Protein AF-T2JRE7-F1 (afdb_monomer_lite)

pLDDT: mean 75.27, std 21.72, range [33.31, 98.12]

Secondary structure (DSSP, 8-state):
--S--TT-EEEEE---HHHHHPBPPPP----TT-----------SS-SS--SS---BSSTTTHHHHHHTTHHHHHHHHHHHHHHHT-EEEEE--TTTTTB-TTT--B----TT--EEE-TTT--EEEHHHHHHHHHHHTHHHHHH-PPPP--

Sequence (152 aa):
MALVQSNDLVVYEALKIRNLVRNAPPLSTADPAGFEIQQERGSAFHALNSIQGGSAVKNRKLGLSISDASWYQFTQWLNYFSKIYRIICVAVPPHFTTQDCSVCSTRVQKSLSTRTHQCPNCKTVLDRDHNAAINILKKRFSAVLGVSPMSD

Foldseek 3Di:
DPPDAQAAEAFEAPDPLCLQQDFDDQDPPPPVVDDDDDDDDDDDPDDPDDPDRGGQGPNNPCNVVSVVVVVVVVVVVVVVVCVVRVYHYFYFHQPQLLQQALPQRDGHDDDPPDQWDADPPPRDIDGSVVSSVSSSVVRRCCRVPVDDPDDD

Radius of gyration: 21.12 Å; chains: 1; bounding box: 48×66×31 Å

InterPro domains:
  IPR010095 Cas12f1-like, TNB domain [PF07282] (71-136)

Structure (mmCIF, N/CA/C/O backbone):
data_AF-T2JRE7-F1
#
_entry.id   AF-T2JRE7-F1
#
loop_
_atom_site.group_PDB
_atom_site.id
_atom_site.type_symbol
_atom_site.label_atom_id
_atom_site.label_alt_id
_atom_site.label_comp_id
_atom_site.label_asym_id
_atom_site.label_entity_id
_atom_site.label_seq_id
_atom_site.pdbx_PDB_ins_code
_atom_site.Cartn_x
_atom_site.Cartn_y
_atom_site.Cartn_z
_atom_site.occupancy
_atom_site.B_iso_or_equiv
_atom_site.auth_seq_id
_atom_site.auth_comp_id
_atom_site.auth_asym_id
_atom_site.auth_atom_id
_atom_site.pdbx_PDB_model_num
ATOM 1 N N . MET A 1 1 ? 15.141 -19.609 2.033 1.00 43.09 1 MET A N 1
ATOM 2 C CA . MET A 1 1 ? 13.978 -18.783 1.637 1.00 43.09 1 MET A CA 1
ATOM 3 C C . MET A 1 1 ? 14.283 -18.151 0.289 1.00 43.09 1 MET A C 1
ATOM 5 O O . MET A 1 1 ? 15.061 -17.210 0.249 1.00 43.09 1 MET A O 1
ATOM 9 N N . ALA A 1 2 ? 13.757 -18.692 -0.810 1.00 46.72 2 ALA A N 1
ATOM 10 C CA . ALA A 1 2 ? 13.829 -18.011 -2.103 1.00 46.72 2 ALA A CA 1
ATOM 11 C C . ALA A 1 2 ? 12.644 -17.040 -2.160 1.00 46.72 2 ALA A C 1
ATOM 13 O O . ALA A 1 2 ? 11.502 -17.481 -2.115 1.00 46.72 2 ALA A O 1
ATOM 14 N N . LEU A 1 3 ? 12.920 -15.735 -2.124 1.00 64.75 3 LEU A N 1
ATOM 15 C CA . LEU A 1 3 ? 11.893 -14.705 -1.932 1.00 64.75 3 LEU A CA 1
ATOM 16 C C . LEU A 1 3 ? 11.024 -14.471 -3.174 1.00 64.75 3 LEU A C 1
ATOM 18 O O . LEU A 1 3 ? 9.923 -13.965 -3.012 1.00 64.75 3 LEU A O 1
ATOM 22 N N . VAL A 1 4 ? 11.486 -14.855 -4.369 1.00 58.03 4 VAL A N 1
ATOM 23 C CA . VAL A 1 4 ? 10.722 -14.829 -5.625 1.00 58.03 4 VAL A CA 1
ATOM 24 C C . VAL A 1 4 ? 11.365 -15.830 -6.603 1.00 58.03 4 VAL A C 1
ATOM 26 O O . VAL A 1 4 ? 12.589 -15.825 -6.755 1.00 58.03 4 VAL A O 1
ATOM 29 N N . GLN A 1 5 ? 10.584 -16.707 -7.230 1.00 60.62 5 GLN A N 1
ATOM 30 C CA . GLN A 1 5 ? 11.003 -17.647 -8.276 1.00 60.62 5 GLN A CA 1
ATOM 31 C C . GLN A 1 5 ? 10.647 -17.121 -9.679 1.00 60.62 5 GLN A C 1
ATOM 33 O O . GLN A 1 5 ? 9.927 -16.134 -9.848 1.00 60.62 5 GLN A O 1
ATOM 38 N N . SER A 1 6 ? 11.168 -17.775 -10.720 1.00 60.12 6 SER A N 1
ATOM 39 C CA . SER A 1 6 ? 10.746 -17.516 -12.098 1.00 60.12 6 SER A CA 1
ATOM 40 C C . SER A 1 6 ? 9.241 -17.781 -12.249 1.00 60.12 6 SER A C 1
ATOM 42 O O . SER A 1 6 ? 8.752 -18.822 -11.816 1.00 60.12 6 SER A O 1
ATOM 44 N N . ASN A 1 7 ? 8.525 -16.861 -12.909 1.00 65.31 7 ASN A N 1
ATOM 45 C CA . ASN A 1 7 ? 7.063 -16.851 -13.120 1.00 65.31 7 ASN A CA 1
ATOM 46 C C . ASN A 1 7 ? 6.190 -16.350 -11.955 1.00 65.31 7 ASN A C 1
ATOM 48 O O . ASN A 1 7 ? 4.965 -16.476 -12.020 1.00 65.31 7 ASN A O 1
ATOM 52 N N . ASP A 1 8 ? 6.774 -15.733 -10.931 1.00 79.75 8 ASP A N 1
ATOM 53 C CA . ASP A 1 8 ? 5.979 -15.083 -9.891 1.00 79.75 8 ASP A CA 1
ATOM 54 C C . ASP A 1 8 ? 5.246 -13.831 -10.400 1.00 79.75 8 ASP A C 1
ATOM 56 O O . ASP A 1 8 ? 5.641 -13.172 -11.369 1.00 79.75 8 ASP A O 1
ATOM 60 N N . LEU A 1 9 ? 4.152 -13.495 -9.713 1.00 87.00 9 LEU A N 1
ATOM 61 C CA . LEU A 1 9 ? 3.374 -12.281 -9.932 1.00 87.00 9 LEU A CA 1
ATOM 62 C C . LEU A 1 9 ? 3.581 -11.319 -8.765 1.00 87.00 9 LEU A C 1
ATOM 64 O O . LEU A 1 9 ? 3.244 -11.626 -7.622 1.00 87.00 9 LEU A O 1
ATOM 68 N N . VAL A 1 10 ? 4.011 -10.104 -9.081 1.00 91.25 10 VAL A N 1
ATOM 69 C CA . VAL A 1 10 ? 4.092 -8.994 -8.135 1.00 91.25 10 VAL A CA 1
ATOM 70 C C . VAL A 1 10 ? 3.044 -7.953 -8.499 1.00 91.25 10 VAL A C 1
ATOM 72 O O . VAL A 1 10 ? 3.018 -7.430 -9.612 1.00 91.25 10 VAL A O 1
ATOM 75 N N . VAL A 1 11 ? 2.173 -7.628 -7.548 1.00 93.00 11 VAL A N 1
ATOM 76 C CA . VAL A 1 11 ? 1.158 -6.582 -7.708 1.00 93.00 11 VAL A CA 1
ATOM 77 C C . VAL A 1 11 ? 1.482 -5.452 -6.747 1.00 93.00 11 VAL A C 1
ATOM 79 O O . VAL A 1 11 ? 1.712 -5.695 -5.564 1.00 93.00 11 VAL A O 1
ATOM 82 N N . TYR A 1 12 ? 1.515 -4.221 -7.245 1.00 92.62 12 TYR A N 1
ATOM 83 C CA . TYR A 1 12 ? 1.880 -3.059 -6.441 1.00 92.62 12 TYR A CA 1
ATOM 84 C C . TYR A 1 12 ? 1.027 -1.838 -6.780 1.00 92.62 12 TYR A C 1
ATOM 86 O O . TYR A 1 12 ? 0.444 -1.724 -7.858 1.00 92.62 12 TYR A O 1
ATOM 94 N N . GLU A 1 13 ? 0.961 -0.893 -5.849 1.00 92.06 13 GLU A N 1
ATOM 95 C CA . GLU A 1 13 ? 0.227 0.352 -6.045 1.00 92.06 13 GLU A CA 1
ATOM 96 C C . GLU A 1 13 ? 0.968 1.329 -6.959 1.00 92.06 13 GLU A C 1
ATOM 98 O O . GLU A 1 13 ? 2.111 1.715 -6.708 1.00 92.06 13 GLU A O 1
ATOM 103 N N . ALA A 1 14 ? 0.271 1.826 -7.978 1.00 89.12 14 ALA A N 1
ATOM 104 C CA . ALA A 1 14 ? 0.732 2.894 -8.854 1.00 89.12 14 ALA A CA 1
ATOM 105 C C . ALA A 1 14 ? 0.641 4.263 -8.153 1.00 89.12 14 ALA A C 1
ATOM 107 O O . ALA A 1 14 ? -0.139 5.143 -8.537 1.00 89.12 14 ALA A O 1
ATOM 108 N N . LEU A 1 15 ? 1.423 4.453 -7.088 1.00 85.62 15 LEU A N 1
ATOM 109 C CA . LEU A 1 15 ? 1.497 5.725 -6.379 1.00 85.62 15 LEU A CA 1
ATOM 110 C C . LEU A 1 15 ? 2.057 6.808 -7.308 1.00 85.62 15 LEU A C 1
ATOM 112 O O . LEU A 1 15 ? 3.121 6.665 -7.912 1.00 85.62 15 LEU A O 1
ATOM 116 N N . LYS A 1 16 ? 1.372 7.954 -7.378 1.00 82.88 16 LYS A N 1
ATOM 117 C CA . LYS A 1 16 ? 1.851 9.138 -8.107 1.00 82.88 16 LYS A CA 1
ATOM 118 C C . LYS A 1 16 ? 2.944 9.853 -7.301 1.00 82.88 16 LYS A C 1
ATOM 120 O O . LYS A 1 16 ? 2.780 11.012 -6.937 1.00 82.88 16 LYS A O 1
ATOM 125 N N . ILE A 1 17 ? 4.059 9.170 -7.025 1.00 77.00 17 ILE A N 1
ATOM 126 C CA . ILE A 1 17 ? 5.128 9.602 -6.098 1.00 77.00 17 ILE A CA 1
ATOM 127 C C . ILE A 1 17 ? 5.676 10.982 -6.465 1.00 77.00 17 ILE A C 1
ATOM 129 O O . ILE A 1 17 ? 5.834 11.837 -5.596 1.00 77.00 17 ILE A O 1
ATOM 133 N N . ARG A 1 18 ? 5.848 11.261 -7.765 1.00 71.12 18 ARG A N 1
ATOM 134 C CA . ARG A 1 18 ? 6.259 12.591 -8.242 1.00 71.12 18 ARG A CA 1
ATOM 135 C C . ARG A 1 18 ? 5.311 13.697 -7.764 1.00 71.12 18 ARG A C 1
ATOM 137 O O . ARG A 1 18 ? 5.765 14.788 -7.470 1.00 71.12 18 ARG A O 1
ATOM 144 N N . ASN A 1 19 ? 4.013 13.438 -7.639 1.00 72.44 19 ASN A N 1
ATOM 145 C CA . ASN A 1 19 ? 3.050 14.434 -7.160 1.00 72.44 19 ASN A CA 1
ATOM 146 C C . ASN A 1 19 ? 3.073 14.612 -5.633 1.00 72.44 19 ASN A C 1
ATOM 148 O O . ASN A 1 19 ? 2.545 15.612 -5.152 1.00 72.44 19 ASN A O 1
ATOM 152 N N . LEU A 1 20 ? 3.671 13.673 -4.890 1.00 72.94 20 LEU A N 1
ATOM 153 C CA . LEU A 1 20 ? 3.754 13.694 -3.426 1.00 72.94 20 LEU A CA 1
ATOM 154 C C . LEU A 1 20 ? 4.970 14.479 -2.911 1.00 72.94 20 LEU A C 1
ATOM 156 O O . LEU A 1 20 ? 4.893 15.063 -1.833 1.00 72.94 20 LEU A O 1
ATOM 160 N N . VAL A 1 21 ? 6.058 14.510 -3.690 1.00 69.38 21 VAL A N 1
ATOM 161 C CA . VAL A 1 21 ? 7.346 15.134 -3.312 1.00 69.38 21 VAL A CA 1
ATOM 162 C C . VAL A 1 21 ? 7.677 16.365 -4.168 1.00 69.38 21 VAL A C 1
ATOM 164 O O . VAL A 1 21 ? 8.664 17.046 -3.926 1.00 69.38 21 VAL A O 1
ATOM 167 N N . ARG A 1 22 ? 6.854 16.702 -5.173 1.00 62.09 22 ARG A N 1
ATOM 168 C CA . ARG A 1 22 ? 7.084 17.898 -5.996 1.00 62.09 22 ARG A CA 1
ATOM 169 C C . ARG A 1 22 ? 7.127 19.154 -5.132 1.00 62.09 22 ARG A C 1
ATOM 171 O O . ARG A 1 22 ? 6.181 19.461 -4.399 1.00 62.09 22 ARG A O 1
ATOM 178 N N . ASN A 1 23 ? 8.212 19.886 -5.320 1.00 56.28 23 ASN A N 1
ATOM 179 C CA . ASN A 1 23 ? 8.358 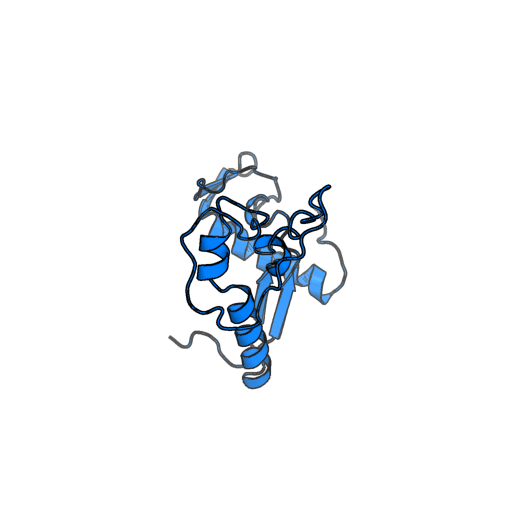21.268 -4.922 1.00 56.28 23 ASN A CA 1
ATOM 180 C C . ASN A 1 23 ? 7.236 22.102 -5.549 1.00 56.28 23 ASN A C 1
ATOM 182 O O . ASN A 1 23 ? 6.893 21.932 -6.724 1.00 56.28 23 ASN A O 1
ATOM 186 N N . ALA A 1 24 ? 6.642 22.984 -4.753 1.00 50.72 24 ALA A N 1
ATOM 187 C CA . ALA A 1 24 ? 5.828 24.071 -5.250 1.00 50.72 24 ALA A CA 1
ATOM 188 C C . ALA A 1 24 ? 6.663 24.848 -6.275 1.00 50.72 24 ALA A C 1
ATOM 190 O O . ALA A 1 24 ? 7.881 24.965 -6.089 1.00 50.72 24 ALA A O 1
ATOM 191 N N . PRO A 1 25 ? 6.039 25.366 -7.347 1.00 53.25 25 PRO A N 1
ATOM 192 C CA . PRO A 1 25 ? 6.709 26.336 -8.195 1.00 53.25 25 PRO A CA 1
ATOM 193 C C . PRO A 1 25 ? 7.338 27.412 -7.300 1.00 53.25 25 PRO A C 1
ATOM 195 O O . PRO A 1 25 ? 6.722 27.763 -6.283 1.00 53.25 25 PRO A O 1
ATOM 198 N N . PRO A 1 26 ? 8.548 27.903 -7.616 1.00 53.78 26 PRO A N 1
ATOM 199 C CA . PRO A 1 26 ? 9.060 29.075 -6.924 1.00 53.78 26 PRO A CA 1
ATOM 200 C C . PRO A 1 26 ? 7.976 30.156 -6.980 1.00 53.78 26 PRO A C 1
ATOM 202 O O . PRO A 1 26 ? 7.331 30.336 -8.017 1.00 53.78 26 PRO A O 1
ATOM 205 N N . LEU A 1 27 ? 7.721 30.821 -5.849 1.00 51.41 27 LEU A N 1
ATOM 206 C CA . LEU A 1 27 ? 6.921 32.044 -5.872 1.00 51.41 27 LEU A CA 1
ATOM 207 C C . LEU A 1 27 ? 7.554 32.952 -6.928 1.00 51.41 27 LEU A C 1
ATOM 209 O O . LEU A 1 27 ? 8.782 33.010 -6.999 1.00 51.41 27 LEU A O 1
ATOM 213 N N . SER A 1 28 ? 6.750 33.599 -7.777 1.00 49.19 28 SER A N 1
ATOM 214 C CA . SER A 1 28 ? 7.307 34.528 -8.758 1.00 49.19 28 SER A CA 1
ATOM 215 C C . SER A 1 28 ? 8.136 35.554 -7.997 1.00 49.19 28 SER A C 1
ATOM 217 O O . SER A 1 28 ? 7.585 36.338 -7.226 1.00 49.19 28 SER A O 1
ATOM 219 N N . THR A 1 29 ? 9.447 35.559 -8.208 1.00 49.66 29 THR A N 1
ATOM 220 C CA . THR A 1 29 ? 10.368 36.560 -7.662 1.00 49.66 29 THR A CA 1
ATOM 221 C C . THR A 1 29 ? 10.245 37.873 -8.430 1.00 49.66 29 THR A C 1
ATOM 223 O O . THR A 1 29 ? 11.234 38.573 -8.612 1.00 49.66 29 THR A O 1
ATOM 226 N N . ALA A 1 30 ? 9.046 38.192 -8.933 1.00 46.84 30 ALA A N 1
ATOM 227 C CA . ALA A 1 30 ? 8.742 39.500 -9.477 1.00 46.84 30 ALA A CA 1
ATOM 228 C C . ALA A 1 30 ? 8.736 40.472 -8.297 1.00 46.84 30 ALA A C 1
ATOM 230 O O . ALA A 1 30 ? 7.706 40.753 -7.689 1.00 46.84 30 ALA A O 1
ATOM 231 N N . ASP A 1 31 ? 9.935 40.900 -7.930 1.00 45.06 31 ASP A N 1
ATOM 232 C CA . ASP A 1 31 ? 10.155 42.075 -7.124 1.00 45.06 31 ASP A CA 1
ATOM 233 C C . ASP A 1 31 ? 9.569 43.252 -7.923 1.00 45.06 31 ASP A C 1
ATOM 235 O O . ASP A 1 31 ? 9.982 43.453 -9.072 1.00 45.06 31 ASP A O 1
ATOM 239 N N . PRO A 1 32 ? 8.598 44.026 -7.403 1.00 50.12 32 PRO A N 1
ATOM 240 C CA . PRO A 1 32 ? 8.083 45.203 -8.108 1.00 50.12 32 PRO A CA 1
ATOM 241 C C . PRO A 1 32 ? 9.172 46.258 -8.393 1.00 50.12 32 PRO A C 1
ATOM 243 O O . PRO A 1 32 ? 8.904 47.222 -9.105 1.00 50.12 32 PRO A O 1
ATOM 246 N N . ALA A 1 33 ? 10.391 46.068 -7.870 1.00 53.72 33 ALA A N 1
ATOM 247 C CA . ALA A 1 33 ? 11.561 46.918 -8.070 1.00 53.72 33 ALA A CA 1
ATOM 248 C C . ALA A 1 33 ? 12.611 46.386 -9.077 1.00 53.72 33 ALA A C 1
ATOM 250 O O . ALA A 1 33 ? 13.587 47.085 -9.338 1.00 53.72 33 ALA A O 1
ATOM 251 N N . GLY A 1 34 ? 12.429 45.203 -9.681 1.00 41.72 34 GLY A N 1
ATOM 252 C CA . GLY A 1 34 ? 13.207 44.789 -10.860 1.00 41.72 34 GLY A CA 1
ATOM 253 C C . GLY A 1 34 ? 14.707 44.521 -10.657 1.00 41.72 34 GLY A C 1
ATOM 254 O O . GLY A 1 34 ? 15.499 44.906 -11.515 1.00 41.72 34 GLY A O 1
ATOM 255 N N . PHE A 1 35 ? 15.119 43.841 -9.581 1.00 46.06 35 PHE A N 1
ATOM 256 C CA . PHE A 1 35 ? 16.505 43.368 -9.446 1.00 46.06 35 PHE A CA 1
ATOM 257 C C . PHE A 1 35 ? 16.614 41.848 -9.660 1.00 46.06 35 PHE A C 1
ATOM 259 O O . PHE A 1 35 ? 16.032 41.049 -8.929 1.00 46.06 35 PHE A O 1
ATOM 266 N N . GLU A 1 36 ? 17.350 41.445 -10.697 1.00 40.66 36 GLU A N 1
ATOM 267 C CA . GLU A 1 36 ? 17.463 40.062 -11.169 1.00 40.66 36 GLU A CA 1
ATOM 268 C C . GLU A 1 36 ? 18.619 39.338 -10.448 1.00 40.66 36 GLU A C 1
ATOM 270 O O . GLU A 1 36 ? 19.793 39.588 -10.716 1.00 40.66 36 GLU A O 1
ATOM 275 N N . ILE A 1 37 ? 18.312 38.437 -9.505 1.00 41.41 37 ILE A N 1
ATOM 276 C CA . ILE A 1 37 ? 19.336 37.597 -8.857 1.00 41.41 37 ILE A CA 1
ATOM 277 C C . ILE A 1 37 ? 19.655 36.415 -9.783 1.00 41.41 37 ILE A C 1
ATOM 279 O O . ILE A 1 37 ? 18.849 35.496 -9.941 1.00 41.41 37 ILE A O 1
ATOM 283 N N . GLN A 1 38 ? 20.846 36.423 -10.387 1.00 37.06 38 GLN A N 1
ATOM 284 C CA . GLN A 1 38 ? 21.360 35.311 -11.189 1.00 37.06 38 GLN A CA 1
ATOM 285 C C . GLN A 1 38 ? 21.641 34.091 -10.298 1.00 37.06 38 GLN A C 1
ATOM 287 O O . GLN A 1 38 ? 22.552 34.092 -9.474 1.00 37.06 38 GLN A O 1
ATOM 292 N N . GLN A 1 39 ? 20.849 33.031 -10.461 1.00 41.84 39 GLN A N 1
ATOM 293 C CA . GLN A 1 39 ? 21.055 31.759 -9.772 1.00 41.84 39 GLN A CA 1
ATOM 294 C C . GLN A 1 39 ? 22.077 30.913 -10.547 1.00 41.84 39 GLN A C 1
ATOM 296 O O . GLN A 1 39 ? 21.751 30.310 -11.573 1.00 41.84 39 GLN A O 1
ATOM 301 N N . GLU A 1 40 ? 23.325 30.871 -10.073 1.00 35.28 40 GLU A N 1
ATOM 302 C CA . GLU A 1 40 ? 24.358 30.019 -10.664 1.00 35.28 40 GLU A CA 1
ATOM 303 C C . GLU A 1 40 ? 24.024 28.529 -10.496 1.00 35.28 40 GLU A C 1
ATOM 305 O O . GLU A 1 40 ? 23.662 28.030 -9.428 1.00 35.28 40 GLU A O 1
ATOM 310 N N . ARG A 1 41 ? 24.140 27.804 -11.610 1.00 41.88 41 ARG A N 1
ATOM 311 C CA . ARG A 1 41 ? 23.946 26.358 -11.710 1.00 41.88 41 ARG A CA 1
ATOM 312 C C . ARG A 1 41 ? 25.152 25.644 -11.100 1.00 41.88 41 ARG A C 1
ATOM 314 O O . ARG A 1 41 ? 26.130 25.404 -11.798 1.00 41.88 41 ARG A O 1
ATOM 321 N N . GLY A 1 42 ? 25.080 25.249 -9.833 1.00 34.75 42 GLY A N 1
ATOM 322 C CA . GLY A 1 42 ? 26.154 24.457 -9.237 1.00 34.75 42 GLY A CA 1
ATOM 323 C C . GLY A 1 42 ? 25.804 23.835 -7.891 1.00 34.75 42 GLY A C 1
ATOM 324 O O . GLY A 1 42 ? 25.556 24.539 -6.927 1.00 34.75 42 GLY A O 1
ATOM 325 N N . SER A 1 43 ? 25.873 22.501 -7.836 1.00 35.81 43 SER A N 1
ATOM 326 C CA . SER A 1 43 ? 25.927 21.668 -6.623 1.00 35.81 43 SER A CA 1
ATOM 327 C C . SER A 1 43 ? 24.656 21.579 -5.760 1.00 35.81 43 SER A C 1
ATOM 329 O O . SER A 1 43 ? 24.505 22.241 -4.739 1.00 35.81 43 SER A O 1
ATOM 331 N N . ALA A 1 44 ? 23.762 20.651 -6.111 1.00 39.41 44 ALA A N 1
ATOM 332 C CA . ALA A 1 44 ? 22.642 20.242 -5.260 1.00 39.41 44 ALA A CA 1
ATOM 333 C C . ALA A 1 44 ? 22.920 18.888 -4.575 1.00 39.41 44 ALA A C 1
ATOM 335 O O . ALA A 1 44 ? 22.219 17.912 -4.834 1.00 39.41 44 ALA A O 1
ATOM 336 N N . PHE A 1 45 ? 23.948 18.817 -3.717 1.00 35.03 45 PHE A N 1
ATOM 337 C CA . PHE A 1 45 ? 24.162 17.651 -2.837 1.00 35.03 45 PHE A CA 1
ATOM 338 C C . PHE A 1 45 ? 24.087 17.955 -1.329 1.00 35.03 45 PHE A C 1
ATOM 340 O O . PHE A 1 45 ? 23.999 17.030 -0.533 1.00 35.03 45 PHE A O 1
ATOM 347 N N . HIS A 1 46 ? 24.002 19.212 -0.888 1.00 33.31 46 HIS A N 1
ATOM 348 C CA . HIS A 1 46 ? 23.825 19.514 0.539 1.00 33.31 46 HIS A CA 1
ATOM 349 C C . HIS A 1 46 ? 22.937 20.740 0.759 1.00 33.31 46 HIS A C 1
ATOM 351 O O . HIS A 1 46 ? 23.421 21.856 0.654 1.00 33.31 46 HIS A O 1
ATOM 357 N N . ALA A 1 47 ? 21.658 20.530 1.095 1.00 35.00 47 ALA A N 1
ATOM 358 C CA . ALA A 1 47 ? 20.845 21.461 1.896 1.00 35.00 47 ALA A CA 1
ATOM 359 C C . ALA A 1 47 ? 19.449 20.866 2.169 1.00 35.00 47 ALA A C 1
ATOM 361 O O . ALA A 1 47 ? 18.468 21.242 1.533 1.00 35.00 47 ALA A O 1
ATOM 362 N N . LEU A 1 48 ? 19.338 19.932 3.122 1.00 40.34 48 LEU A N 1
ATOM 363 C CA . LEU A 1 48 ? 18.028 19.496 3.639 1.00 40.34 48 LEU A CA 1
ATOM 364 C C . LEU A 1 48 ? 17.555 20.283 4.869 1.00 40.34 48 LEU A C 1
ATOM 366 O O . LEU A 1 48 ? 16.424 20.099 5.293 1.00 40.34 48 LEU A O 1
ATOM 370 N N . ASN A 1 49 ? 18.354 21.208 5.404 1.00 38.69 49 ASN A N 1
ATOM 371 C CA . ASN A 1 49 ? 17.966 22.014 6.561 1.00 38.69 49 ASN A CA 1
ATOM 372 C C . ASN A 1 49 ? 18.369 23.475 6.364 1.00 38.69 49 ASN A C 1
ATOM 374 O O . ASN A 1 49 ? 19.443 23.878 6.795 1.00 38.69 49 ASN A O 1
ATOM 378 N N . SER A 1 50 ? 17.517 24.267 5.714 1.00 37.19 50 SER A N 1
ATOM 379 C CA . SER A 1 50 ? 17.401 25.713 5.951 1.00 37.19 50 SER A CA 1
ATOM 380 C C . SER A 1 50 ? 16.116 26.239 5.320 1.00 37.19 50 SER A C 1
ATOM 382 O O . SER A 1 50 ? 15.948 26.297 4.104 1.00 37.19 50 SER A O 1
ATOM 384 N N . ILE A 1 51 ? 15.182 26.605 6.193 1.00 51.81 51 ILE A N 1
ATOM 385 C CA . ILE A 1 51 ? 14.041 27.456 5.881 1.00 51.81 51 ILE A CA 1
ATOM 386 C C . ILE A 1 51 ? 14.612 28.847 5.599 1.00 51.81 51 ILE A C 1
ATOM 388 O O . ILE A 1 51 ? 15.008 29.521 6.538 1.00 51.81 51 ILE A O 1
ATOM 392 N N . GLN A 1 52 ? 14.693 29.226 4.322 1.00 38.72 52 GLN A N 1
ATOM 393 C CA . GLN A 1 52 ? 14.538 30.581 3.760 1.00 38.72 52 GLN A CA 1
ATOM 394 C C . GLN A 1 52 ? 14.914 30.508 2.267 1.00 38.72 52 GLN A C 1
ATOM 396 O O . GLN A 1 52 ? 16.082 30.499 1.906 1.00 38.72 52 GLN A O 1
ATOM 401 N N . GLY A 1 53 ? 13.908 30.364 1.396 1.00 40.75 53 GLY A N 1
ATOM 402 C CA . GLY A 1 53 ? 14.066 30.408 -0.071 1.00 40.75 53 GLY A CA 1
ATOM 403 C C . GLY A 1 53 ? 13.891 29.082 -0.829 1.00 40.75 53 GLY A C 1
ATOM 404 O O . GLY A 1 53 ? 13.736 29.096 -2.046 1.00 40.75 53 GLY A O 1
ATOM 405 N N . GLY A 1 54 ? 13.851 27.935 -0.142 1.00 42.28 54 GLY A N 1
ATOM 406 C CA . GLY A 1 54 ? 13.704 26.611 -0.767 1.00 42.28 54 GLY A CA 1
ATOM 407 C C . GLY A 1 54 ? 12.253 26.221 -1.074 1.00 42.28 54 GLY A C 1
ATOM 408 O O . GLY A 1 54 ? 11.368 26.338 -0.226 1.00 42.28 54 GLY A O 1
ATOM 409 N N . SER A 1 55 ? 12.004 25.747 -2.294 1.00 45.69 55 SER A N 1
ATOM 410 C CA . SER A 1 55 ? 10.674 25.438 -2.821 1.00 45.69 55 SER A CA 1
ATOM 411 C C . SER A 1 55 ? 9.880 24.470 -1.926 1.00 45.69 55 SER A C 1
ATOM 413 O O . SER A 1 55 ? 10.331 23.374 -1.606 1.00 45.69 55 SER A O 1
ATOM 415 N N . ALA A 1 56 ? 8.666 24.858 -1.534 1.00 47.53 56 ALA A N 1
ATOM 416 C CA . ALA A 1 56 ? 7.845 24.109 -0.584 1.00 47.53 56 ALA A CA 1
ATOM 417 C C . ALA A 1 56 ? 7.329 22.791 -1.181 1.00 47.53 56 ALA A C 1
ATOM 419 O O . ALA A 1 56 ? 6.488 22.809 -2.073 1.00 47.53 56 ALA A O 1
ATOM 420 N N . VAL A 1 57 ? 7.758 21.634 -0.678 1.00 52.38 57 VAL A N 1
ATOM 421 C CA . VAL A 1 57 ? 7.148 20.344 -1.047 1.00 52.38 57 VAL A CA 1
ATO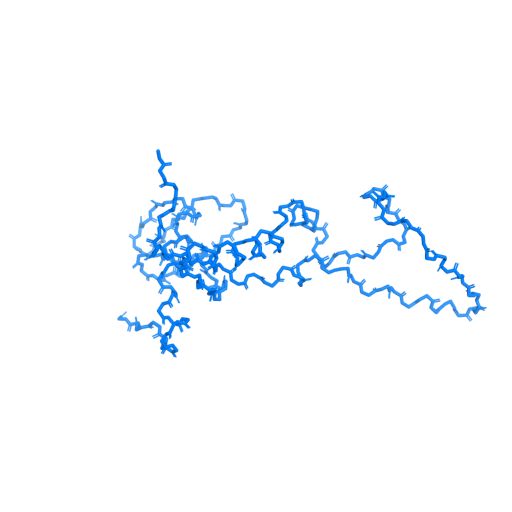M 422 C C . VAL A 1 57 ? 5.641 20.388 -0.762 1.00 52.38 57 VAL A C 1
ATOM 424 O O . VAL A 1 57 ? 5.228 20.804 0.325 1.00 52.38 57 VAL A O 1
ATOM 427 N N . LYS A 1 58 ? 4.803 19.937 -1.715 1.00 55.28 58 LYS A N 1
ATOM 428 C CA . LYS A 1 58 ? 3.327 19.941 -1.575 1.00 55.28 58 LYS A CA 1
ATOM 429 C C . LYS A 1 58 ? 2.841 19.321 -0.262 1.00 55.28 58 LYS A C 1
ATOM 431 O O . LYS A 1 58 ? 1.818 19.739 0.273 1.00 55.28 58 LYS A O 1
ATOM 436 N N . ASN A 1 59 ? 3.576 18.344 0.267 1.00 62.47 59 ASN A N 1
ATOM 437 C CA . ASN A 1 59 ? 3.294 17.713 1.545 1.00 62.47 59 ASN A CA 1
ATOM 438 C C . ASN A 1 59 ? 4.330 18.120 2.608 1.00 62.47 59 ASN A C 1
ATOM 440 O O . ASN A 1 59 ? 5.243 17.358 2.913 1.00 62.47 59 ASN A O 1
ATOM 444 N N . ARG A 1 60 ? 4.187 19.323 3.187 1.00 63.28 60 ARG A N 1
ATOM 445 C CA . ARG A 1 60 ? 5.154 19.893 4.153 1.00 63.28 60 ARG A CA 1
ATOM 446 C C . ARG A 1 60 ? 5.478 18.996 5.356 1.00 63.28 60 ARG A C 1
ATOM 448 O O . ARG A 1 60 ? 6.544 19.142 5.932 1.00 63.28 60 ARG A O 1
ATOM 455 N N . LYS A 1 61 ? 4.578 18.080 5.734 1.00 74.38 61 LYS A N 1
ATOM 456 C CA . LYS A 1 61 ? 4.762 17.181 6.888 1.00 74.38 61 LYS A CA 1
ATOM 457 C C . LYS A 1 61 ? 5.374 15.825 6.530 1.00 74.38 61 LYS A C 1
ATOM 459 O O . LYS A 1 61 ? 5.983 15.207 7.388 1.00 74.38 61 LYS A O 1
ATOM 464 N N . LEU A 1 62 ? 5.185 15.348 5.296 1.00 79.62 62 LEU A N 1
ATOM 465 C CA . LEU A 1 62 ? 5.576 13.989 4.884 1.00 79.62 62 LEU A CA 1
ATOM 466 C C . LEU A 1 62 ? 6.587 13.966 3.732 1.00 79.62 62 LEU A C 1
ATOM 468 O O . LEU A 1 62 ? 7.066 12.896 3.377 1.00 79.62 62 LEU A O 1
ATOM 472 N N . GLY A 1 63 ? 6.911 15.116 3.136 1.00 77.81 63 GLY A N 1
ATOM 473 C CA . GLY A 1 63 ? 7.790 15.212 1.970 1.00 77.81 63 GLY A CA 1
ATOM 474 C C . GLY A 1 63 ? 9.150 14.554 2.186 1.00 77.81 63 GLY A C 1
ATOM 475 O O . GLY A 1 63 ? 9.575 13.777 1.336 1.00 77.81 63 GLY A O 1
ATOM 476 N N . LEU A 1 64 ? 9.764 14.796 3.351 1.00 80.00 64 LEU A N 1
ATOM 477 C CA . LEU A 1 64 ? 11.036 14.182 3.735 1.00 80.00 64 LEU A CA 1
ATOM 478 C C . LEU A 1 64 ? 10.911 12.656 3.826 1.00 80.00 64 LEU A C 1
ATOM 480 O O . LEU A 1 64 ? 11.566 11.948 3.074 1.00 80.00 64 LEU A O 1
ATOM 484 N N . SER A 1 65 ? 9.977 12.143 4.632 1.00 83.19 65 SER A N 1
ATOM 485 C CA . SER A 1 65 ? 9.793 10.695 4.804 1.00 83.19 65 SER A CA 1
ATOM 486 C C . SER A 1 65 ? 9.428 9.964 3.505 1.00 83.19 65 SER A C 1
ATOM 488 O O . SER A 1 65 ? 9.810 8.812 3.316 1.00 83.19 65 SER A O 1
ATOM 490 N N . ILE A 1 66 ? 8.686 10.608 2.595 1.00 81.12 66 ILE A N 1
ATOM 491 C CA . ILE A 1 66 ? 8.367 10.033 1.278 1.00 81.12 66 ILE A CA 1
ATOM 492 C C . ILE A 1 66 ? 9.611 10.017 0.377 1.00 81.12 66 ILE A C 1
ATOM 494 O O . ILE A 1 66 ? 9.787 9.059 -0.377 1.00 81.12 66 ILE A O 1
ATOM 498 N N . SER A 1 67 ? 10.449 11.058 0.444 1.00 81.62 67 SER A N 1
ATOM 499 C CA . SER A 1 67 ? 11.717 11.124 -0.289 1.00 81.62 67 SER A CA 1
ATOM 500 C C . SER A 1 67 ? 12.694 10.058 0.204 1.00 81.62 67 SER A C 1
ATOM 502 O O . SER A 1 67 ? 13.201 9.288 -0.608 1.00 81.62 67 SER A O 1
ATOM 504 N N . ASP A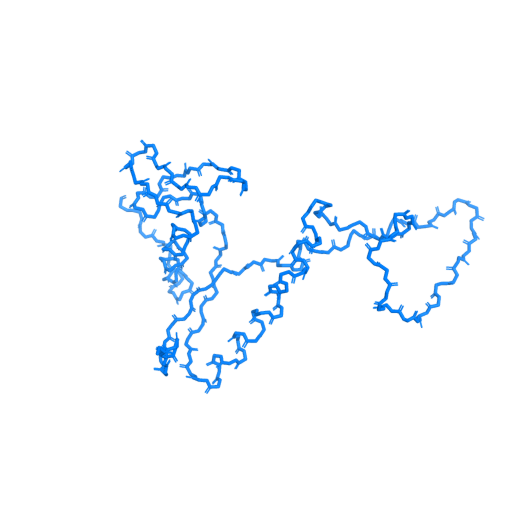 1 68 ? 12.880 9.949 1.520 1.00 81.69 68 ASP A N 1
ATOM 505 C CA . ASP A 1 68 ? 13.803 8.994 2.145 1.00 81.69 68 ASP A CA 1
ATOM 506 C C . ASP A 1 68 ? 13.430 7.545 1.815 1.00 81.69 68 ASP A C 1
ATOM 508 O O . ASP A 1 68 ? 14.288 6.728 1.483 1.00 81.69 68 ASP A O 1
ATOM 512 N N . ALA A 1 69 ? 12.131 7.231 1.799 1.00 84.88 69 ALA A N 1
ATOM 513 C CA . ALA A 1 69 ? 11.642 5.903 1.435 1.00 84.88 69 ALA A CA 1
ATOM 514 C C . ALA A 1 69 ? 11.913 5.515 -0.033 1.00 84.88 69 ALA A C 1
ATOM 516 O O . ALA A 1 69 ? 11.775 4.348 -0.393 1.00 84.88 69 ALA A O 1
ATOM 517 N N . SER A 1 70 ? 12.287 6.468 -0.899 1.00 87.62 70 SER A N 1
ATOM 518 C CA . SER A 1 70 ? 12.771 6.209 -2.263 1.00 87.62 70 SER A CA 1
ATOM 519 C C . SER A 1 70 ? 11.838 5.351 -3.136 1.00 87.62 70 SER A C 1
ATOM 521 O O . SER A 1 70 ? 12.280 4.664 -4.062 1.00 87.62 70 SER A O 1
ATOM 523 N N . TRP A 1 71 ? 10.520 5.429 -2.905 1.00 86.00 71 TRP A N 1
ATOM 524 C CA . TRP A 1 71 ? 9.509 4.598 -3.579 1.00 86.00 71 TRP A CA 1
ATOM 525 C C . TRP A 1 71 ? 9.592 4.643 -5.107 1.00 86.00 71 TRP A C 1
ATOM 527 O O . TRP A 1 71 ? 9.346 3.642 -5.778 1.00 86.00 71 TRP A O 1
ATOM 537 N N . TYR A 1 72 ? 9.948 5.800 -5.678 1.00 85.62 72 TYR A N 1
ATOM 538 C CA . TYR A 1 72 ? 10.066 5.931 -7.129 1.00 85.62 72 TYR A CA 1
ATOM 539 C C . TYR A 1 72 ? 11.191 5.037 -7.643 1.00 85.62 72 TYR A C 1
ATOM 541 O O . TYR A 1 72 ? 10.957 4.203 -8.515 1.00 85.62 72 TYR A O 1
ATOM 549 N N . GLN A 1 73 ? 12.380 5.155 -7.053 1.00 88.38 73 GLN A N 1
ATOM 550 C CA . GLN A 1 73 ? 13.538 4.355 -7.428 1.00 88.38 73 GLN A CA 1
ATOM 551 C C . GLN A 1 73 ? 13.293 2.863 -7.182 1.00 88.38 73 GLN A C 1
ATOM 553 O O . GLN A 1 73 ? 13.612 2.051 -8.048 1.00 88.38 73 GLN A O 1
ATOM 558 N N . PHE A 1 74 ? 12.633 2.508 -6.076 1.00 89.31 74 PHE A N 1
ATOM 559 C CA . PHE A 1 74 ? 12.208 1.134 -5.806 1.00 89.31 74 PHE A CA 1
ATOM 560 C C . PHE A 1 74 ? 11.347 0.564 -6.943 1.00 89.31 74 PHE A C 1
ATOM 562 O O . PHE A 1 74 ? 11.654 -0.502 -7.471 1.00 89.31 74 PHE A O 1
ATOM 569 N N . THR A 1 75 ? 10.320 1.293 -7.400 1.00 89.12 75 THR A N 1
ATOM 570 C CA . THR A 1 75 ? 9.484 0.826 -8.524 1.00 89.12 75 THR A CA 1
ATOM 571 C C . THR A 1 75 ? 10.244 0.738 -9.850 1.00 89.12 75 THR A C 1
ATOM 573 O O . THR A 1 75 ? 9.904 -0.101 -10.683 1.00 89.12 75 THR A O 1
ATOM 576 N N . GLN A 1 76 ? 11.277 1.563 -10.067 1.00 89.62 76 GLN A N 1
ATOM 577 C CA . GLN A 1 76 ? 12.135 1.436 -11.253 1.00 89.62 76 GLN A CA 1
ATOM 578 C C . GLN A 1 76 ? 12.942 0.135 -11.207 1.00 89.62 76 GLN A C 1
ATOM 580 O O . GLN A 1 76 ? 12.934 -0.618 -12.178 1.00 89.62 76 GLN A O 1
ATOM 585 N N . TRP A 1 77 ? 13.571 -0.165 -10.067 1.00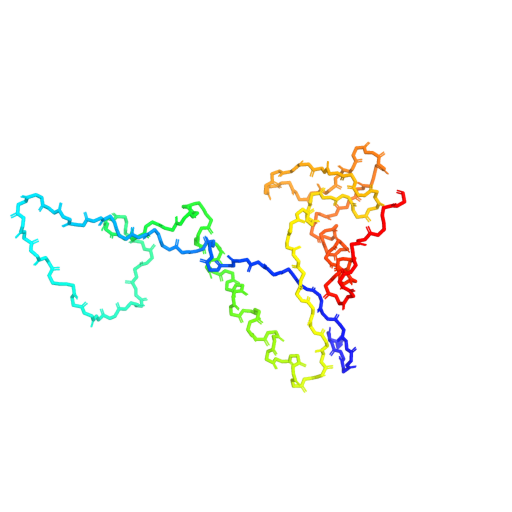 91.81 77 TRP A N 1
ATOM 586 C CA . TRP A 1 77 ? 14.313 -1.412 -9.872 1.00 91.81 77 TRP A CA 1
ATOM 587 C C . TRP A 1 77 ? 13.417 -2.643 -9.967 1.00 91.81 77 TRP A C 1
ATOM 589 O O . TRP A 1 77 ? 13.785 -3.614 -10.623 1.00 91.81 77 TRP A O 1
ATOM 599 N N . LEU A 1 78 ? 12.219 -2.582 -9.388 1.00 90.56 78 LEU A N 1
ATOM 600 C CA . LEU A 1 78 ? 11.233 -3.657 -9.465 1.00 90.56 78 LEU A CA 1
ATOM 601 C C . LEU A 1 78 ? 10.862 -3.971 -10.923 1.00 90.56 78 LEU A C 1
ATOM 603 O O . LEU A 1 78 ? 10.888 -5.130 -11.322 1.00 90.56 78 LEU A O 1
ATOM 607 N N . ASN A 1 79 ? 10.619 -2.945 -11.744 1.00 88.44 79 ASN A N 1
ATOM 608 C CA . ASN A 1 79 ? 10.348 -3.110 -13.178 1.00 88.44 79 ASN A CA 1
ATOM 609 C C . ASN A 1 79 ? 11.569 -3.552 -13.998 1.00 88.44 79 ASN A C 1
ATOM 611 O O . ASN A 1 79 ? 11.423 -4.172 -15.050 1.00 88.44 79 ASN A O 1
ATOM 615 N N . TYR A 1 80 ? 12.776 -3.195 -13.566 1.00 91.44 80 TYR A N 1
ATOM 616 C CA . TYR A 1 80 ? 14.006 -3.636 -14.214 1.00 91.44 80 TYR A CA 1
ATOM 617 C C . TYR A 1 80 ? 14.236 -5.132 -13.979 1.00 91.44 80 TYR A C 1
ATOM 619 O O . TYR A 1 80 ? 14.374 -5.903 -14.930 1.00 91.44 80 TYR A O 1
ATOM 627 N N . PHE A 1 81 ? 14.203 -5.561 -12.718 1.00 89.38 81 PHE A N 1
ATOM 628 C CA . PHE A 1 81 ? 14.424 -6.956 -12.353 1.00 89.38 81 PHE A CA 1
ATOM 629 C C . PHE A 1 81 ? 13.288 -7.872 -12.797 1.00 89.38 81 PHE A C 1
ATOM 631 O O . PHE A 1 81 ? 13.550 -9.024 -13.138 1.00 89.38 81 PHE A O 1
ATOM 638 N N . SER A 1 82 ? 12.052 -7.377 -12.875 1.00 89.56 82 SER A N 1
ATOM 639 C CA . SER A 1 82 ? 10.938 -8.185 -13.370 1.00 89.56 82 SER A CA 1
ATOM 640 C C . SER A 1 82 ? 11.146 -8.660 -14.807 1.00 89.56 82 SER A C 1
ATOM 642 O O . SER A 1 82 ? 10.868 -9.815 -15.123 1.00 89.56 82 SER A O 1
ATOM 644 N N . LYS A 1 83 ? 11.748 -7.818 -15.656 1.00 88.75 83 LYS A N 1
ATOM 645 C CA . LYS A 1 83 ? 12.128 -8.180 -17.029 1.00 88.75 83 LYS A CA 1
ATOM 646 C C . LYS A 1 83 ? 13.230 -9.236 -17.066 1.00 88.75 83 LYS A C 1
ATOM 648 O O . LYS A 1 83 ? 13.159 -10.151 -17.880 1.00 88.75 83 LYS A O 1
ATOM 653 N N . ILE A 1 84 ? 14.226 -9.120 -16.187 1.00 90.12 84 ILE A N 1
ATOM 654 C CA . ILE A 1 84 ? 15.357 -10.059 -16.115 1.00 90.12 84 ILE A CA 1
ATOM 655 C C . ILE A 1 84 ? 14.882 -11.441 -15.664 1.00 90.12 84 ILE A C 1
ATOM 657 O O . ILE A 1 84 ? 15.199 -12.444 -16.298 1.00 90.12 84 ILE A O 1
ATOM 661 N N . TYR A 1 85 ? 14.093 -11.493 -14.592 1.00 87.88 85 TYR A N 1
ATOM 662 C CA . TYR A 1 85 ? 13.661 -12.745 -13.968 1.00 87.88 85 TYR A CA 1
ATOM 663 C C . TYR A 1 85 ? 12.337 -13.289 -14.515 1.00 87.88 85 TYR A C 1
ATOM 665 O O . TYR A 1 85 ? 11.842 -14.300 -14.019 1.00 87.88 85 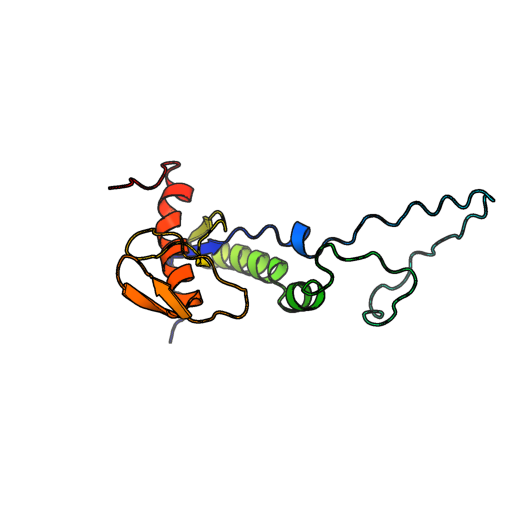TYR A O 1
ATOM 673 N N . ARG A 1 86 ? 11.763 -12.642 -15.541 1.00 87.94 86 ARG A N 1
ATOM 674 C CA . ARG A 1 86 ? 10.455 -12.991 -16.126 1.00 87.94 86 ARG A CA 1
ATOM 675 C C . ARG A 1 86 ? 9.345 -13.068 -15.068 1.00 87.94 86 ARG A C 1
ATOM 677 O O . ARG A 1 86 ? 8.509 -13.967 -15.082 1.00 87.94 86 ARG A O 1
ATOM 684 N N . ILE A 1 87 ? 9.362 -12.114 -14.143 1.00 88.94 87 ILE A N 1
ATOM 685 C CA . ILE A 1 87 ? 8.319 -11.908 -13.134 1.00 88.94 87 ILE A CA 1
ATOM 686 C C . ILE A 1 87 ? 7.280 -10.974 -13.747 1.00 88.94 87 ILE A C 1
ATOM 688 O O . ILE A 1 87 ? 7.623 -9.945 -14.335 1.00 88.94 87 ILE A O 1
ATOM 692 N N . ILE A 1 88 ? 6.001 -11.299 -13.594 1.00 88.12 88 ILE A N 1
ATOM 693 C CA . ILE A 1 88 ? 4.927 -10.418 -14.050 1.00 88.12 88 ILE A CA 1
ATOM 694 C C . ILE A 1 88 ? 4.733 -9.333 -12.990 1.00 88.12 88 ILE A C 1
ATOM 696 O O . ILE A 1 88 ? 4.494 -9.633 -11.823 1.00 88.12 88 ILE A O 1
ATOM 700 N N . CYS A 1 89 ? 4.819 -8.062 -13.380 1.00 90.12 89 CYS A N 1
ATOM 701 C CA . CYS A 1 89 ? 4.533 -6.937 -12.492 1.00 90.12 89 CYS A CA 1
ATOM 702 C C . CYS A 1 89 ? 3.278 -6.197 -12.943 1.00 90.12 89 CYS A C 1
ATOM 704 O O . CYS A 1 89 ? 3.199 -5.737 -14.080 1.00 90.12 89 CYS A O 1
ATOM 706 N N . VAL A 1 90 ? 2.310 -6.058 -12.037 1.00 91.19 90 VAL A N 1
ATOM 707 C CA . VAL A 1 90 ? 1.035 -5.382 -12.299 1.00 91.19 90 VAL A CA 1
ATOM 708 C C . VAL A 1 90 ? 0.901 -4.181 -11.375 1.00 91.19 90 VAL A C 1
ATOM 710 O O . VAL A 1 90 ? 0.838 -4.315 -10.153 1.00 91.19 90 VAL A O 1
ATOM 713 N N . ALA A 1 91 ? 0.835 -2.996 -11.974 1.00 91.12 91 ALA A N 1
ATOM 714 C CA . ALA A 1 91 ? 0.564 -1.759 -11.260 1.00 91.12 91 ALA A CA 1
ATOM 715 C C . ALA A 1 91 ? -0.956 -1.542 -11.156 1.00 91.12 91 ALA A C 1
ATOM 717 O O . ALA A 1 91 ? -1.653 -1.573 -12.169 1.00 91.12 91 ALA A O 1
ATOM 718 N N . VAL A 1 92 ? -1.475 -1.299 -9.949 1.00 92.88 92 VAL A N 1
ATOM 719 C CA . VAL A 1 92 ? -2.915 -1.078 -9.708 1.00 92.88 92 VAL A CA 1
ATOM 720 C C . VAL A 1 92 ? -3.202 0.319 -9.144 1.00 92.88 92 VAL A C 1
ATOM 722 O O . VAL A 1 92 ? -2.341 0.906 -8.484 1.00 92.88 92 VAL A O 1
ATOM 725 N N . PRO A 1 93 ? -4.411 0.877 -9.337 1.00 91.12 93 PRO A N 1
ATOM 726 C CA . PRO A 1 93 ? -4.766 2.171 -8.761 1.00 91.12 93 PRO A CA 1
ATOM 727 C C . PRO A 1 93 ? -4.746 2.155 -7.215 1.00 91.12 93 PRO A C 1
ATOM 729 O O . PRO A 1 93 ? -5.422 1.314 -6.606 1.00 91.12 93 PRO A O 1
ATOM 732 N N . PRO A 1 94 ? -4.073 3.124 -6.557 1.00 90.81 94 PRO A N 1
ATOM 733 C CA . PRO A 1 94 ? -3.857 3.133 -5.100 1.00 90.81 94 PRO A CA 1
ATOM 734 C C . PRO A 1 94 ? -5.098 3.515 -4.273 1.00 90.81 94 PRO A C 1
ATOM 736 O O . PRO A 1 94 ? -5.059 3.618 -3.051 1.00 90.81 94 PRO A O 1
ATOM 739 N N . HIS A 1 95 ? -6.226 3.804 -4.921 1.00 91.81 95 HIS A N 1
ATOM 740 C CA . HIS A 1 95 ? -7.386 4.391 -4.254 1.00 91.81 95 HIS A CA 1
ATOM 741 C C . HIS A 1 95 ? -8.032 3.419 -3.258 1.00 91.81 95 HIS A C 1
ATOM 743 O O . HIS A 1 95 ? -8.470 2.344 -3.650 1.00 91.81 95 HIS A O 1
ATOM 749 N N . PHE A 1 96 ? -8.141 3.813 -1.988 1.00 94.19 96 PHE A N 1
ATOM 750 C CA . PHE A 1 96 ? -8.902 3.109 -0.941 1.00 94.19 96 PHE A CA 1
ATOM 751 C C . PHE A 1 96 ? -8.406 1.714 -0.520 1.00 94.19 96 PHE A C 1
ATOM 753 O O . PHE A 1 96 ? -9.065 1.061 0.280 1.00 94.19 96 PHE A O 1
ATOM 760 N N . THR A 1 97 ? -7.228 1.264 -0.950 1.00 95.12 97 THR A N 1
ATOM 761 C CA . THR A 1 97 ? -6.674 -0.063 -0.594 1.00 95.12 97 THR A CA 1
ATOM 762 C C . THR A 1 97 ? -6.518 -0.281 0.913 1.00 95.12 97 THR A C 1
ATOM 764 O O . THR A 1 97 ? -6.794 -1.365 1.416 1.00 95.12 97 THR A O 1
ATOM 767 N N . THR A 1 98 ? -6.146 0.754 1.665 1.00 95.12 98 THR A N 1
ATOM 768 C CA . THR A 1 98 ? -6.031 0.713 3.135 1.00 95.12 98 THR A CA 1
ATOM 769 C C . THR A 1 98 ? -7.365 0.947 3.855 1.00 95.12 98 THR A C 1
ATOM 771 O O . THR A 1 98 ? -7.491 0.664 5.053 1.00 95.12 98 THR A O 1
ATOM 774 N N . GLN A 1 99 ? -8.372 1.475 3.154 1.00 96.12 99 GLN A N 1
ATOM 775 C CA . GLN A 1 99 ? -9.653 1.884 3.734 1.00 96.12 99 GLN A CA 1
ATOM 776 C C . GLN A 1 99 ? -10.729 0.818 3.567 1.00 96.12 99 GLN A C 1
ATOM 778 O O . GLN A 1 99 ? -11.386 0.478 4.553 1.00 96.12 99 GLN A O 1
ATOM 783 N N . ASP A 1 100 ? -10.869 0.276 2.362 1.00 97.56 100 ASP A N 1
ATOM 784 C CA . ASP A 1 100 ? -11.876 -0.728 2.044 1.00 97.56 100 ASP A CA 1
ATOM 785 C C . ASP A 1 100 ? -11.530 -2.047 2.748 1.00 97.56 100 ASP A C 1
ATOM 787 O O . ASP A 1 100 ? -10.367 -2.454 2.852 1.00 97.56 100 ASP A O 1
ATOM 791 N N . CYS A 1 101 ? -12.536 -2.696 3.320 1.00 98.06 101 CYS A N 1
ATOM 792 C CA . CYS A 1 101 ? -12.360 -3.986 3.964 1.00 98.06 101 CYS A CA 1
ATOM 793 C C . CYS A 1 101 ? -12.085 -5.059 2.913 1.00 98.06 101 CYS A C 1
ATOM 795 O O . CYS A 1 101 ? -12.873 -5.244 1.992 1.00 98.06 101 CYS A O 1
ATOM 797 N N . SER A 1 102 ? -11.001 -5.808 3.083 1.00 97.56 102 SER A N 1
ATOM 798 C CA . SER A 1 102 ? -10.659 -6.902 2.173 1.00 97.56 102 SER A CA 1
ATOM 799 C C . SER A 1 102 ? -11.654 -8.062 2.194 1.00 97.56 102 SER A C 1
ATOM 801 O O . SER A 1 102 ? -11.664 -8.849 1.251 1.00 97.56 102 SER A O 1
ATOM 803 N N . VAL A 1 103 ? -12.510 -8.162 3.213 1.00 97.69 103 VAL A N 1
ATOM 804 C CA . VAL A 1 103 ? -13.534 -9.212 3.327 1.00 97.69 103 VAL A CA 1
ATOM 805 C C . VAL A 1 103 ? -14.864 -8.771 2.718 1.00 97.69 103 VAL A C 1
ATOM 807 O O . VAL A 1 103 ? -15.399 -9.477 1.875 1.00 97.69 103 VAL A O 1
ATOM 810 N N . CYS A 1 104 ? -15.379 -7.602 3.109 1.00 97.06 104 CYS A N 1
ATOM 811 C CA . CYS A 1 104 ? -16.741 -7.164 2.761 1.00 97.06 104 CYS A CA 1
ATOM 812 C C . CYS A 1 104 ? -16.812 -5.844 1.977 1.00 97.06 104 CYS A C 1
ATOM 814 O O . CYS A 1 104 ? -17.881 -5.248 1.876 1.00 97.06 104 CYS A O 1
ATOM 816 N N . SER A 1 105 ? -15.677 -5.311 1.520 1.00 96.94 105 SER A N 1
ATOM 817 C CA . SER A 1 105 ? -15.570 -4.054 0.756 1.00 96.94 105 SER A CA 1
ATOM 818 C C . SER A 1 105 ? -16.068 -2.786 1.468 1.00 96.94 105 SER A C 1
ATOM 820 O O . SER A 1 105 ? -15.960 -1.691 0.922 1.00 96.94 105 SER A O 1
ATOM 822 N N . THR A 1 106 ? -16.554 -2.883 2.713 1.00 97.75 106 THR A N 1
ATOM 823 C CA . THR A 1 106 ? -17.000 -1.721 3.494 1.00 97.75 106 THR A CA 1
ATOM 824 C C . THR A 1 106 ? -15.843 -0.757 3.717 1.00 97.75 106 THR A C 1
ATOM 826 O O . THR A 1 106 ? -14.782 -1.146 4.215 1.00 97.75 106 THR A O 1
ATOM 829 N N . ARG A 1 107 ? -16.059 0.518 3.389 1.00 97.69 107 ARG A N 1
ATOM 830 C CA . ARG A 1 107 ? -15.060 1.565 3.579 1.00 97.69 107 ARG A CA 1
ATOM 831 C C . ARG A 1 107 ? -14.942 1.947 5.046 1.00 97.69 107 ARG A C 1
ATOM 833 O O . ARG A 1 107 ? -15.896 2.415 5.658 1.00 97.69 107 ARG A O 1
ATOM 840 N N . VAL A 1 108 ? -13.738 1.810 5.587 1.00 97.12 108 VAL A N 1
ATOM 841 C CA . VAL A 1 108 ? -13.404 2.207 6.956 1.00 97.12 108 VAL A CA 1
ATOM 842 C C . VAL A 1 108 ? -12.371 3.323 6.887 1.00 97.12 108 VAL A C 1
ATOM 844 O O . VAL A 1 108 ? -11.206 3.060 6.569 1.00 97.12 108 VAL A O 1
ATOM 847 N N . GLN A 1 109 ? -12.793 4.559 7.164 1.00 95.50 109 GLN A N 1
ATOM 848 C CA . GLN A 1 109 ? -11.885 5.706 7.230 1.00 95.50 109 GLN A CA 1
ATOM 849 C C . GLN A 1 109 ? -10.931 5.570 8.417 1.00 95.50 109 GLN A C 1
ATOM 851 O O . GLN A 1 109 ? -11.320 5.120 9.493 1.00 95.50 109 GLN A O 1
ATOM 856 N N . LYS A 1 110 ? -9.664 5.935 8.206 1.00 91.38 110 LYS A N 1
ATOM 857 C CA . LYS A 1 110 ? -8.590 5.791 9.195 1.00 91.38 110 LYS A CA 1
ATOM 858 C C . LYS A 1 110 ? -7.607 6.942 9.056 1.00 91.38 110 LYS A C 1
ATOM 860 O O . LYS A 1 110 ? -7.385 7.424 7.943 1.00 91.38 110 LYS A O 1
ATOM 865 N N . SER A 1 111 ? -6.971 7.336 10.154 1.00 92.38 111 SER A N 1
ATOM 866 C CA . SER A 1 111 ? -5.797 8.206 10.087 1.00 92.38 111 SER A CA 1
ATOM 867 C C . SER A 1 111 ? -4.558 7.400 9.668 1.00 92.38 111 SER A C 1
ATOM 869 O O . SER A 1 111 ? -4.555 6.166 9.668 1.00 92.38 111 SER A O 1
ATOM 871 N N . LEU A 1 112 ? -3.461 8.095 9.350 1.00 87.44 112 LEU A N 1
ATOM 872 C CA . LEU A 1 112 ? -2.177 7.447 9.057 1.00 87.44 112 LEU A CA 1
ATOM 873 C C . LEU A 1 112 ? -1.606 6.676 10.260 1.00 87.44 112 LEU A C 1
ATOM 875 O O . LEU A 1 112 ? -0.878 5.703 10.055 1.00 87.44 112 LEU A O 1
ATOM 879 N N . SER A 1 113 ? -1.937 7.089 11.490 1.00 92.56 113 SER A N 1
ATOM 880 C CA . SER A 1 113 ? -1.466 6.451 12.725 1.00 92.56 113 SER A CA 1
ATOM 881 C C . SER A 1 113 ? -2.242 5.183 13.086 1.00 92.56 113 SER A C 1
ATOM 883 O O . SER A 1 113 ? -1.715 4.335 13.801 1.00 92.56 113 SER A O 1
ATOM 885 N N . THR A 1 114 ? -3.459 4.998 12.569 1.00 95.38 114 THR A N 1
ATOM 886 C CA . THR A 1 114 ? -4.221 3.762 12.769 1.00 95.38 114 THR A CA 1
ATOM 887 C C . THR A 1 114 ? -3.550 2.610 12.015 1.00 95.38 114 THR A C 1
ATOM 889 O O . THR A 1 114 ? -3.558 2.581 10.782 1.00 95.38 114 THR A O 1
ATOM 892 N N . ARG A 1 115 ? -2.963 1.659 12.751 1.00 96.31 115 ARG A N 1
ATOM 893 C CA . ARG A 1 115 ? -2.273 0.476 12.198 1.00 96.31 115 ARG A CA 1
ATOM 894 C C . ARG A 1 115 ? -3.137 -0.780 12.123 1.00 96.31 115 ARG A C 1
ATOM 896 O O . ARG A 1 115 ? -2.821 -1.678 11.360 1.00 96.31 115 ARG A O 1
ATOM 903 N N . THR A 1 116 ? -4.258 -0.821 12.833 1.00 97.56 116 THR A N 1
ATOM 904 C CA . THR A 1 116 ? -5.186 -1.958 12.811 1.00 97.56 116 THR A CA 1
ATOM 905 C C . THR A 1 116 ? -6.406 -1.633 11.955 1.00 97.56 116 THR A C 1
ATOM 907 O O . THR A 1 116 ? -7.040 -0.591 12.121 1.00 97.56 116 THR A O 1
ATOM 910 N N . HIS A 1 117 ? -6.759 -2.525 11.035 1.00 97.94 117 HIS A N 1
ATOM 911 C CA . HIS A 1 117 ? -8.043 -2.509 10.349 1.00 97.94 117 HIS A CA 1
ATOM 912 C C . HIS A 1 117 ? -9.081 -3.213 11.223 1.00 97.94 117 HIS A C 1
ATOM 914 O O . HIS A 1 117 ? -8.942 -4.401 11.481 1.00 97.94 117 HIS A O 1
ATOM 920 N N . GLN A 1 118 ? -10.125 -2.496 11.640 1.00 97.88 118 GLN A N 1
ATOM 921 C CA . GLN A 1 118 ? -11.288 -3.064 12.325 1.00 97.88 118 GLN A CA 1
ATOM 922 C C . GLN A 1 118 ? -12.536 -2.720 11.514 1.00 97.88 118 GLN A C 1
ATOM 924 O O . GLN A 1 118 ? -12.888 -1.546 11.381 1.00 97.88 118 GLN A O 1
ATOM 929 N N . CYS A 1 119 ? -13.172 -3.724 10.914 1.00 98.06 119 CYS A N 1
ATOM 930 C CA . CYS A 1 119 ? -14.351 -3.497 10.088 1.00 98.06 119 CYS A CA 1
ATOM 931 C C . CYS A 1 119 ? -15.627 -3.449 10.946 1.00 98.06 119 CYS A C 1
ATOM 933 O O . CYS A 1 119 ? -15.948 -4.444 11.596 1.00 98.06 119 CYS A O 1
ATOM 935 N N . PRO A 1 120 ? -16.416 -2.357 10.922 1.00 97.38 120 PRO A N 1
ATOM 936 C CA . PRO A 1 120 ? -17.653 -2.280 11.695 1.00 97.38 120 PRO A CA 1
ATOM 937 C C . PRO A 1 120 ? -18.751 -3.204 11.148 1.00 97.38 120 PRO A C 1
ATOM 939 O O . PRO A 1 120 ? -19.609 -3.620 11.924 1.00 97.38 120 PRO A O 1
ATOM 942 N N . ASN A 1 121 ? -18.698 -3.546 9.854 1.00 98.06 121 ASN A N 1
ATOM 943 C CA . ASN A 1 121 ? -19.681 -4.391 9.177 1.00 98.06 121 ASN A CA 1
ATOM 944 C C . ASN A 1 121 ? -19.420 -5.887 9.438 1.00 98.06 121 ASN A C 1
ATOM 946 O O . ASN A 1 121 ? -20.130 -6.515 10.213 1.00 98.06 121 ASN A O 1
ATOM 950 N N . CYS A 1 122 ? -18.338 -6.440 8.881 1.00 97.69 122 CYS A N 1
ATOM 951 C CA . CYS A 1 122 ? -18.028 -7.876 8.980 1.00 97.69 122 CYS A CA 1
ATOM 952 C C . CYS A 1 122 ? -17.140 -8.273 10.173 1.00 97.69 122 CYS A C 1
ATOM 954 O O . CYS A 1 122 ? -16.741 -9.428 10.285 1.00 97.69 122 CYS A O 1
ATOM 956 N N . LYS A 1 123 ? -16.790 -7.323 11.049 1.00 97.88 123 LYS A N 1
ATOM 957 C CA . LYS A 1 123 ? -15.985 -7.540 12.269 1.00 97.88 123 LYS A CA 1
ATOM 958 C C . LYS A 1 123 ? -14.561 -8.060 12.050 1.00 97.88 123 LYS A C 1
ATOM 960 O O . LYS A 1 123 ? -13.890 -8.394 13.020 1.00 97.88 123 LYS A O 1
ATOM 965 N N . THR A 1 124 ? -14.052 -8.079 10.816 1.00 97.81 124 THR A N 1
ATOM 966 C CA . THR A 1 124 ? -12.659 -8.463 10.561 1.00 97.81 124 THR A CA 1
ATOM 967 C C . THR A 1 124 ? -11.689 -7.512 11.264 1.00 97.81 124 THR A C 1
ATOM 969 O O . THR A 1 124 ? -11.794 -6.289 11.117 1.00 97.81 124 THR A O 1
ATOM 972 N N . VAL A 1 125 ? -10.725 -8.091 11.984 1.00 98.12 125 VAL A N 1
ATOM 973 C CA . VAL A 1 125 ? -9.626 -7.388 12.649 1.00 98.12 125 VAL A CA 1
ATOM 974 C C . VAL A 1 125 ? -8.298 -7.928 12.127 1.00 98.12 125 VAL A C 1
ATOM 976 O O . VAL A 1 125 ? -8.012 -9.110 12.282 1.00 98.12 125 VAL A O 1
ATOM 979 N N . LEU A 1 126 ? -7.494 -7.074 11.495 1.00 97.56 126 LEU A N 1
ATOM 980 C CA . LEU A 1 126 ? -6.161 -7.431 11.005 1.00 97.56 126 LEU A CA 1
ATOM 981 C C . LEU A 1 126 ? -5.241 -6.211 10.931 1.00 97.56 126 LEU A C 1
ATOM 983 O O . LEU A 1 126 ? -5.689 -5.072 11.068 1.00 97.56 126 LEU A O 1
ATOM 987 N N . ASP A 1 127 ? -3.955 -6.437 10.678 1.00 98.06 127 ASP A N 1
ATOM 988 C CA . ASP A 1 127 ? -3.033 -5.353 10.350 1.00 98.06 127 ASP A CA 1
ATOM 989 C C . ASP A 1 127 ? -3.496 -4.597 9.085 1.00 98.06 127 ASP A C 1
ATOM 991 O O . ASP A 1 127 ? -3.976 -5.188 8.110 1.00 98.06 127 ASP A O 1
ATOM 995 N N . ARG A 1 128 ? -3.394 -3.263 9.108 1.00 97.44 128 ARG A N 1
ATOM 996 C CA . ARG A 1 128 ? -3.848 -2.394 8.013 1.00 97.44 128 ARG A CA 1
ATOM 997 C C . ARG A 1 128 ? -3.083 -2.672 6.726 1.00 97.44 128 ARG A C 1
ATOM 999 O O . ARG A 1 128 ? -3.694 -2.640 5.655 1.00 97.44 128 ARG A O 1
ATOM 1006 N N . ASP A 1 129 ? -1.781 -2.904 6.822 1.00 96.06 129 ASP A N 1
ATOM 1007 C CA . ASP A 1 129 ? -0.925 -3.106 5.663 1.00 96.06 129 ASP A CA 1
ATOM 1008 C C . ASP A 1 129 ? -1.175 -4.520 5.087 1.00 96.06 129 ASP A C 1
ATOM 1010 O O . ASP A 1 129 ? -1.245 -4.674 3.866 1.00 96.06 129 ASP A O 1
ATOM 1014 N N . HIS A 1 130 ? -1.501 -5.515 5.928 1.00 97.69 130 HIS A N 1
ATOM 1015 C CA . HIS A 1 130 ? -2.012 -6.821 5.468 1.00 97.69 130 HIS A CA 1
ATOM 1016 C C . HIS A 1 130 ? -3.370 -6.707 4.744 1.00 97.69 130 HIS A C 1
ATOM 1018 O O . HIS A 1 130 ? -3.546 -7.265 3.660 1.00 97.69 130 HIS A O 1
ATOM 1024 N N . ASN A 1 131 ? -4.321 -5.923 5.273 1.00 97.81 131 ASN A N 1
ATOM 1025 C CA . ASN A 1 131 ? -5.597 -5.655 4.590 1.00 97.81 131 ASN A CA 1
ATOM 1026 C C . ASN A 1 131 ? -5.373 -4.991 3.226 1.00 97.81 131 ASN A C 1
ATOM 1028 O O . ASN A 1 131 ? -6.014 -5.349 2.236 1.00 97.81 131 ASN A O 1
ATOM 1032 N N . ALA A 1 132 ? -4.455 -4.023 3.178 1.00 96.88 132 ALA A N 1
ATOM 1033 C CA . ALA A 1 132 ? -4.102 -3.334 1.949 1.00 96.88 132 ALA A CA 1
ATOM 1034 C C . ALA A 1 132 ? -3.489 -4.285 0.918 1.00 96.88 132 ALA A C 1
ATOM 1036 O O . ALA A 1 132 ? -3.905 -4.246 -0.237 1.00 96.88 132 ALA A O 1
ATOM 1037 N N . ALA A 1 133 ? -2.582 -5.178 1.325 1.00 96.69 133 ALA A N 1
ATOM 1038 C CA . ALA A 1 133 ? -1.971 -6.169 0.439 1.00 96.69 133 ALA A CA 1
ATOM 1039 C C . ALA A 1 133 ? -3.020 -7.069 -0.239 1.00 96.69 133 ALA A C 1
ATOM 1041 O O . ALA A 1 133 ? -2.968 -7.266 -1.456 1.00 96.69 133 ALA A O 1
ATOM 1042 N N . ILE A 1 134 ? -4.026 -7.540 0.510 1.00 96.69 134 ILE A N 1
ATOM 1043 C CA . ILE A 1 134 ? -5.128 -8.339 -0.053 1.00 96.69 134 ILE A CA 1
ATOM 1044 C C . ILE A 1 134 ? -5.922 -7.519 -1.080 1.00 96.69 134 ILE A C 1
ATOM 1046 O O . ILE A 1 134 ? -6.208 -8.002 -2.176 1.00 96.69 134 ILE A O 1
ATOM 1050 N N . ASN A 1 135 ? -6.250 -6.265 -0.767 1.00 96.81 135 ASN A N 1
ATOM 1051 C CA . ASN A 1 135 ? -6.972 -5.389 -1.694 1.00 96.81 135 ASN A CA 1
ATOM 1052 C C . ASN A 1 135 ? -6.174 -5.076 -2.965 1.00 96.81 135 ASN A C 1
ATOM 1054 O O . ASN A 1 135 ? -6.739 -5.056 -4.060 1.00 96.81 135 ASN A O 1
ATOM 1058 N N . ILE A 1 136 ? -4.866 -4.848 -2.838 1.00 95.69 136 ILE A N 1
ATOM 1059 C CA . ILE A 1 136 ? -3.951 -4.633 -3.966 1.00 95.69 136 ILE A CA 1
ATOM 1060 C C . ILE A 1 136 ? -3.961 -5.863 -4.875 1.00 95.69 136 ILE A C 1
ATOM 1062 O O . ILE A 1 136 ? -4.153 -5.727 -6.083 1.00 95.69 136 ILE A O 1
ATOM 1066 N N . LEU A 1 137 ? -3.851 -7.062 -4.295 1.00 94.25 137 LEU A N 1
ATOM 1067 C CA . LEU A 1 137 ? -3.914 -8.310 -5.047 1.00 94.25 137 LEU A CA 1
ATOM 1068 C C . LEU A 1 137 ? -5.266 -8.479 -5.754 1.00 94.25 137 LEU A C 1
ATOM 1070 O O . LEU A 1 137 ? -5.286 -8.805 -6.937 1.00 94.25 137 LEU A O 1
ATOM 1074 N N . LYS A 1 138 ? -6.392 -8.209 -5.081 1.00 93.50 138 LYS A N 1
ATOM 1075 C CA . LYS A 1 138 ? -7.737 -8.299 -5.685 1.00 93.50 138 LYS A CA 1
ATOM 1076 C C . LYS A 1 138 ? -7.900 -7.372 -6.893 1.00 93.50 138 LYS A C 1
ATOM 1078 O O . LYS A 1 138 ? -8.478 -7.769 -7.903 1.00 93.50 138 LYS A O 1
ATOM 1083 N N . LYS A 1 139 ? -7.325 -6.169 -6.840 1.00 93.06 139 LYS A N 1
ATOM 1084 C CA . LYS A 1 139 ? -7.376 -5.189 -7.939 1.00 93.06 139 LYS A CA 1
ATOM 1085 C C . LYS A 1 139 ? -6.582 -5.577 -9.183 1.00 93.06 139 LYS A C 1
ATOM 1087 O O . LYS A 1 139 ? -6.765 -4.944 -10.223 1.00 93.06 139 LYS A O 1
ATOM 1092 N N . ARG A 1 140 ? -5.728 -6.605 -9.114 1.00 90.44 140 ARG A N 1
ATOM 1093 C CA . ARG A 1 140 ? -4.946 -7.067 -10.272 1.00 90.44 140 ARG A CA 1
ATOM 1094 C C . ARG A 1 140 ? -5.831 -7.399 -11.471 1.00 90.44 140 ARG A C 1
ATOM 1096 O O . ARG A 1 140 ? -5.454 -7.110 -12.598 1.00 90.44 140 ARG A O 1
ATOM 1103 N N . PHE A 1 141 ? -7.013 -7.968 -11.227 1.00 81.81 141 PHE A N 1
ATOM 1104 C CA . PHE A 1 141 ? -7.914 -8.401 -12.291 1.00 81.81 141 PHE A CA 1
ATOM 1105 C C . PHE A 1 141 ? -8.438 -7.216 -13.094 1.00 81.81 141 PHE A C 1
ATOM 1107 O O . PHE A 1 141 ? -8.417 -7.264 -14.317 1.00 81.81 141 PHE A O 1
ATOM 1114 N N . SER A 1 142 ? -8.792 -6.116 -12.431 1.00 76.38 142 SER A N 1
ATOM 1115 C CA . SER A 1 142 ? -9.218 -4.900 -13.126 1.00 76.38 142 SER A CA 1
ATOM 1116 C C . SER A 1 142 ? -8.104 -4.261 -13.946 1.00 76.38 142 SER A C 1
ATOM 1118 O O . SER A 1 142 ? -8.375 -3.702 -15.003 1.00 76.38 142 SER A O 1
ATOM 1120 N N . ALA A 1 143 ? -6.851 -4.368 -13.496 1.00 75.19 143 ALA A N 1
ATOM 1121 C CA . ALA A 1 143 ? -5.706 -3.860 -14.249 1.00 75.19 143 ALA A CA 1
ATOM 1122 C C . ALA A 1 143 ? -5.367 -4.726 -15.475 1.00 75.19 143 ALA A C 1
ATOM 1124 O O . ALA A 1 143 ? -4.941 -4.188 -16.491 1.00 75.19 143 ALA A O 1
ATOM 1125 N N . VAL A 1 144 ? -5.557 -6.047 -15.391 1.00 73.81 144 VAL A N 1
ATOM 1126 C CA . VAL A 1 144 ? -5.215 -6.991 -16.471 1.00 73.81 144 VAL A CA 1
ATOM 1127 C C . VAL A 1 144 ? -6.352 -7.156 -17.482 1.00 73.81 144 VAL A C 1
ATOM 1129 O O . VAL A 1 144 ? -6.095 -7.260 -18.675 1.00 73.81 144 VAL A O 1
ATOM 1132 N N . LEU A 1 145 ? -7.602 -7.184 -17.019 1.00 69.94 145 LEU A N 1
ATOM 1133 C CA . LEU A 1 145 ? -8.769 -7.537 -17.833 1.00 69.94 145 LEU A CA 1
ATOM 1134 C C . LEU A 1 145 ? -9.647 -6.331 -18.203 1.00 69.94 145 LEU A C 1
ATOM 1136 O O . LEU A 1 145 ? -10.621 -6.495 -18.928 1.00 69.94 145 LEU A O 1
ATOM 1140 N N . GLY A 1 146 ? -9.362 -5.132 -17.682 1.00 59.25 146 GLY A N 1
ATOM 1141 C CA . GLY A 1 146 ? -10.170 -3.931 -17.940 1.00 59.25 146 GLY A CA 1
ATOM 1142 C C . GLY A 1 146 ? -11.602 -3.986 -17.385 1.00 59.25 146 GLY A C 1
ATOM 1143 O O . GLY A 1 146 ? -12.397 -3.092 -17.661 1.00 59.25 146 GLY A O 1
ATOM 1144 N N . VAL A 1 147 ? -11.939 -5.009 -16.594 1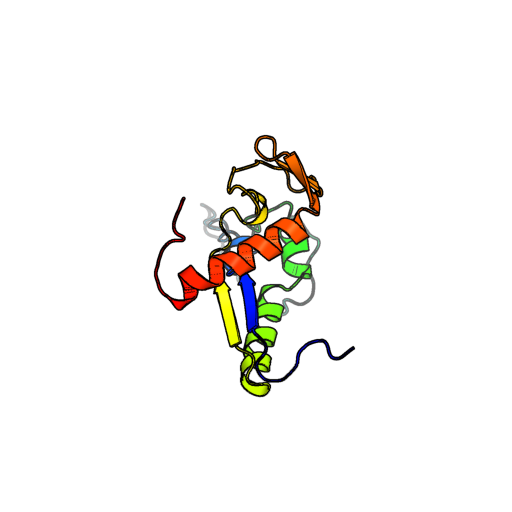.00 56.28 147 VAL A N 1
ATOM 1145 C CA . VAL A 1 147 ? -13.255 -5.187 -15.965 1.00 56.28 147 VAL A CA 1
ATOM 1146 C C . VAL A 1 147 ? -13.241 -4.723 -14.510 1.00 56.28 147 VAL A C 1
ATOM 1148 O O . VAL A 1 147 ? -12.348 -5.051 -13.722 1.00 56.28 147 VAL A O 1
ATOM 1151 N N . SER A 1 148 ? -14.252 -3.941 -14.139 1.00 51.66 148 SER A N 1
ATOM 1152 C CA . SER A 1 148 ? -14.485 -3.552 -12.744 1.00 51.66 148 SER A CA 1
ATOM 1153 C C . SER A 1 148 ? -14.786 -4.804 -11.905 1.00 51.66 148 SER A C 1
ATOM 1155 O O . SER A 1 148 ? -15.417 -5.721 -12.434 1.00 51.66 148 SER A O 1
ATOM 1157 N N . PRO A 1 149 ? -14.346 -4.893 -10.633 1.00 51.72 149 PRO A N 1
ATOM 1158 C CA . PRO A 1 149 ? -14.666 -6.045 -9.795 1.00 51.72 149 PRO A CA 1
ATOM 1159 C C . PRO A 1 149 ? -16.187 -6.166 -9.677 1.00 51.72 149 PRO A C 1
ATOM 1161 O O . PRO A 1 149 ? -16.842 -5.177 -9.348 1.00 51.72 149 PRO A O 1
ATOM 1164 N N . MET A 1 150 ? -16.730 -7.351 -9.964 1.00 46.31 150 MET A N 1
ATOM 1165 C CA . MET A 1 150 ? -18.131 -7.671 -9.694 1.00 46.31 150 MET A CA 1
ATOM 1166 C C . MET A 1 150 ? -18.409 -7.411 -8.212 1.00 46.31 150 MET A C 1
ATOM 1168 O O . MET A 1 150 ? -17.733 -7.957 -7.339 1.00 46.31 150 MET A O 1
ATOM 1172 N N . SER A 1 151 ? -19.348 -6.509 -7.951 1.00 50.41 151 SER A N 1
ATOM 1173 C CA . SER A 1 151 ? -20.001 -6.373 -6.658 1.00 50.41 151 SER A CA 1
ATOM 1174 C C . SER A 1 151 ? -21.121 -7.406 -6.602 1.00 50.41 151 SER A C 1
ATOM 1176 O O . SER A 1 151 ? -22.089 -7.258 -7.351 1.00 50.41 151 SER A O 1
ATOM 1178 N N . ASP A 1 152 ? -20.964 -8.420 -5.756 1.00 37.28 152 ASP A N 1
ATOM 1179 C CA . ASP A 1 152 ? -22.091 -9.217 -5.259 1.00 37.28 152 ASP A CA 1
ATOM 1180 C C . ASP A 1 152 ? -22.809 -8.454 -4.134 1.00 37.28 152 ASP A C 1
ATOM 1182 O O . ASP A 1 152 ? -22.105 -7.785 -3.331 1.00 37.28 152 ASP A O 1
#

Organism: NCBI:txid1284629